Protein AF-H9LD87-F1 (afdb_monomer_lite)

Structure (mmCIF, N/CA/C/O backbone):
data_AF-H9LD87-F1
#
_entry.id   AF-H9LD87-F1
#
loop_
_atom_site.group_PDB
_atom_site.id
_atom_site.type_symbol
_atom_site.label_atom_id
_atom_site.label_alt_id
_atom_site.label_comp_id
_atom_site.label_asym_id
_atom_site.label_entity_id
_atom_site.label_seq_id
_atom_site.pdbx_PDB_ins_code
_atom_site.Cartn_x
_atom_site.Cartn_y
_atom_site.Cartn_z
_atom_site.occupancy
_atom_site.B_iso_or_equiv
_atom_site.auth_seq_id
_atom_site.auth_comp_id
_atom_site.auth_asym_id
_atom_site.auth_atom_id
_atom_site.pdbx_PDB_model_num
ATOM 1 N N . MET A 1 1 ? -25.802 23.608 19.689 1.00 56.59 1 MET A N 1
ATOM 2 C CA . MET A 1 1 ? -24.368 23.902 19.481 1.00 56.59 1 MET A CA 1
ATOM 3 C C . MET A 1 1 ? -23.888 23.040 18.331 1.00 56.59 1 MET A C 1
ATOM 5 O O . MET A 1 1 ? -24.153 21.847 18.366 1.00 56.59 1 MET A O 1
ATOM 9 N N . ALA A 1 2 ? -23.298 23.631 17.295 1.00 69.31 2 ALA A N 1
ATOM 10 C CA . ALA A 1 2 ? -22.823 22.905 16.118 1.00 69.31 2 ALA A CA 1
ATOM 11 C C . ALA A 1 2 ?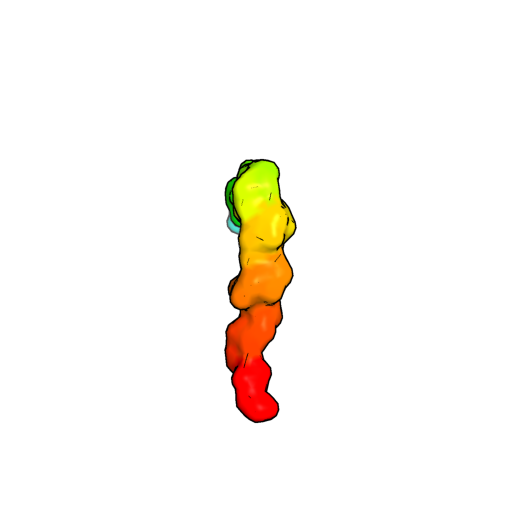 -21.291 22.863 16.144 1.00 69.31 2 ALA A C 1
ATOM 13 O O . ALA A 1 2 ? -20.655 23.904 16.293 1.00 69.31 2 ALA A O 1
ATOM 14 N N . THR A 1 3 ? -20.704 21.673 16.030 1.00 71.94 3 THR A N 1
ATOM 15 C CA . THR A 1 3 ? -19.252 21.491 15.919 1.00 71.94 3 THR A CA 1
ATOM 16 C C . THR A 1 3 ? -18.843 21.627 14.459 1.00 71.94 3 THR A C 1
ATOM 18 O O . THR A 1 3 ? -19.322 20.871 13.614 1.00 71.94 3 THR A O 1
ATOM 21 N N . GLN A 1 4 ? -17.970 22.584 14.153 1.00 72.06 4 GLN A N 1
ATOM 22 C CA . GLN A 1 4 ? -17.356 22.694 12.833 1.00 72.06 4 GLN A CA 1
ATOM 23 C C . GLN A 1 4 ? -16.172 21.723 12.770 1.00 72.06 4 GLN A C 1
ATOM 25 O O . GLN A 1 4 ? -15.272 21.796 13.604 1.00 72.06 4 GLN A O 1
ATOM 30 N N . ILE A 1 5 ? -16.187 20.795 11.811 1.00 72.88 5 ILE A N 1
ATOM 31 C CA . ILE A 1 5 ? -15.018 19.966 11.508 1.00 72.88 5 ILE A CA 1
ATOM 32 C C . ILE A 1 5 ? -14.048 20.863 10.740 1.00 72.88 5 ILE A C 1
ATOM 34 O O . ILE A 1 5 ? -14.316 21.236 9.599 1.00 72.88 5 ILE A O 1
ATOM 38 N N . ILE A 1 6 ? -12.948 21.250 11.377 1.00 69.44 6 ILE A N 1
ATOM 39 C CA . ILE A 1 6 ? -11.877 21.984 10.710 1.00 69.44 6 ILE A CA 1
ATOM 40 C C . ILE A 1 6 ? -11.062 20.946 9.921 1.00 69.44 6 ILE A C 1
ATOM 42 O O . ILE A 1 6 ? -10.269 20.207 10.499 1.00 69.44 6 ILE A O 1
ATOM 46 N N . ASP A 1 7 ? -11.279 20.865 8.604 1.00 66.12 7 ASP A N 1
ATOM 47 C CA . ASP A 1 7 ? -10.525 20.020 7.649 1.00 66.12 7 ASP A CA 1
ATOM 48 C C . ASP A 1 7 ? -9.128 20.628 7.353 1.00 66.12 7 ASP A C 1
ATOM 50 O O . ASP A 1 7 ? -8.676 20.667 6.213 1.00 66.12 7 ASP A O 1
ATOM 54 N N . ASP A 1 8 ? -8.473 21.175 8.388 1.00 62.59 8 ASP A N 1
ATOM 55 C CA . ASP A 1 8 ? -7.137 21.809 8.347 1.00 62.59 8 ASP A CA 1
ATOM 56 C C . ASP A 1 8 ? -6.015 20.800 8.637 1.00 62.59 8 ASP A C 1
ATOM 58 O O . ASP A 1 8 ? -4.833 21.132 8.678 1.00 62.59 8 ASP A O 1
ATOM 62 N N . ALA A 1 9 ? -6.363 19.518 8.794 1.00 67.06 9 ALA A N 1
ATOM 63 C CA . ALA A 1 9 ? -5.363 18.479 8.651 1.00 67.06 9 ALA A CA 1
ATOM 64 C C . ALA A 1 9 ? -4.861 18.554 7.203 1.00 67.06 9 ALA A C 1
ATOM 66 O O . ALA A 1 9 ? -5.668 18.397 6.278 1.00 67.06 9 ALA A O 1
ATOM 67 N N . PRO A 1 10 ? -3.557 18.787 6.959 1.00 64.62 10 PRO A N 1
ATOM 68 C CA . PRO A 1 10 ? -3.054 18.723 5.607 1.00 64.62 10 PRO A CA 1
ATOM 69 C C . PRO A 1 10 ? -3.454 17.353 5.067 1.00 64.62 10 PRO A C 1
ATOM 71 O O . PRO A 1 10 ? -3.157 16.324 5.679 1.00 64.62 10 PRO A O 1
ATOM 74 N N . LYS A 1 11 ? -4.167 17.337 3.936 1.00 65.12 11 LYS A N 1
ATOM 75 C CA . LYS A 1 11 ? -4.426 16.125 3.153 1.00 65.12 11 LYS A CA 1
ATOM 76 C C . LYS A 1 11 ? -3.091 15.670 2.578 1.00 65.12 11 LYS A C 1
ATOM 78 O O . LYS A 1 11 ? -2.859 15.733 1.373 1.00 65.12 11 LYS A O 1
A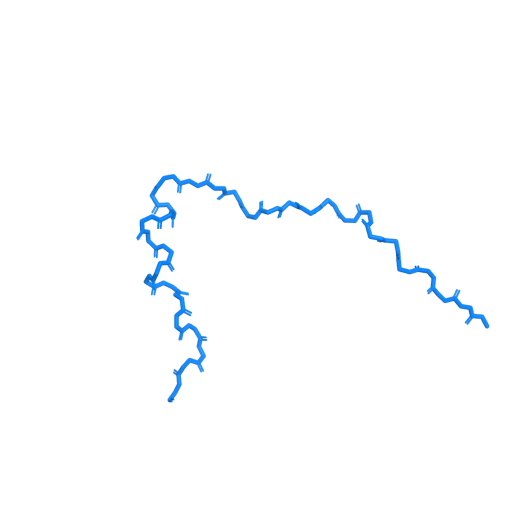TOM 83 N N . THR A 1 12 ? -2.162 15.281 3.449 1.00 63.97 12 THR A N 1
ATOM 84 C CA . THR A 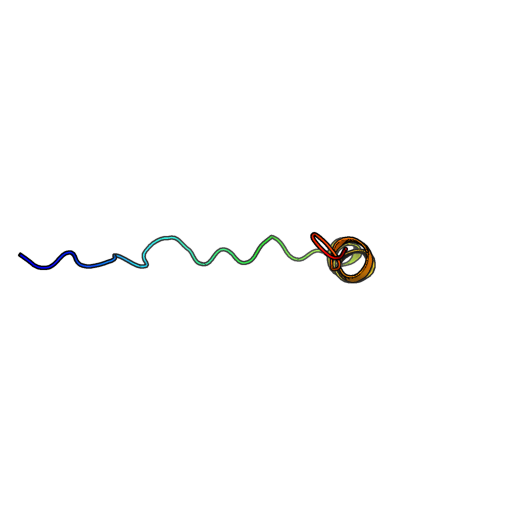1 12 ? -0.896 14.694 3.063 1.00 63.97 12 THR A CA 1
ATOM 85 C C . THR A 1 12 ? -1.279 13.330 2.532 1.00 63.97 12 THR A C 1
ATOM 87 O O . THR A 1 12 ? -1.413 12.360 3.278 1.00 63.97 12 THR A O 1
ATOM 90 N N . GLY A 1 13 ? -1.534 13.255 1.227 1.00 72.12 13 GLY A N 1
ATOM 91 C CA . GLY A 1 13 ? -1.472 11.976 0.548 1.00 72.12 13 GLY A CA 1
ATOM 92 C C . GLY A 1 13 ? -0.163 11.315 0.972 1.00 72.12 13 GLY A C 1
ATOM 93 O O . GLY A 1 13 ? 0.867 11.993 1.053 1.00 72.12 13 GLY A O 1
ATOM 94 N N . GLY A 1 14 ? -0.212 10.028 1.321 1.00 79.62 14 GLY A N 1
ATOM 95 C CA . GLY A 1 14 ? 0.996 9.290 1.684 1.00 79.62 14 GLY A CA 1
ATOM 96 C C . GLY A 1 14 ? 2.101 9.552 0.658 1.00 79.62 14 GLY A C 1
ATOM 97 O O . GLY A 1 14 ? 1.817 9.728 -0.532 1.00 79.62 14 GLY A O 1
ATOM 98 N N . LYS A 1 15 ? 3.353 9.638 1.118 1.00 85.06 15 LYS A N 1
ATOM 99 C CA . LYS A 1 15 ? 4.492 9.953 0.247 1.00 85.06 15 LYS A CA 1
ATOM 100 C C . LYS A 1 15 ? 4.504 8.994 -0.946 1.00 85.06 15 LYS A C 1
ATOM 102 O O . LYS A 1 15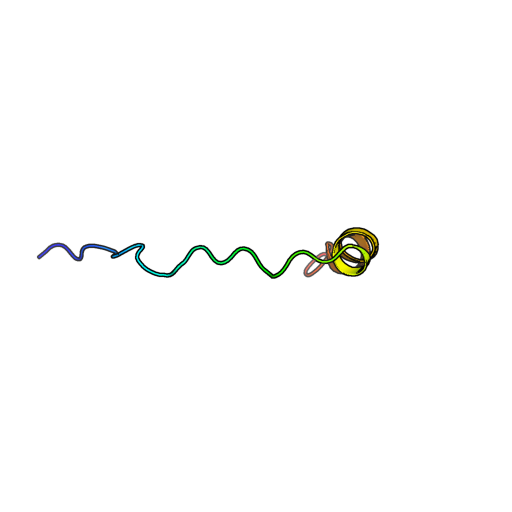 ? 4.655 7.787 -0.763 1.00 85.06 15 LYS A O 1
ATOM 107 N N . LYS A 1 16 ? 4.341 9.533 -2.157 1.00 87.25 16 LYS A N 1
ATOM 108 C CA . LYS A 1 16 ? 4.469 8.751 -3.390 1.00 87.25 16 LYS A CA 1
ATOM 109 C C . LYS A 1 16 ? 5.937 8.411 -3.613 1.00 87.25 16 LYS A C 1
ATOM 111 O O . LYS A 1 16 ? 6.816 9.241 -3.391 1.00 87.25 16 LYS A O 1
ATOM 116 N N . SER A 1 17 ? 6.190 7.187 -4.043 1.00 91.56 17 SER A N 1
ATOM 117 C CA . SER A 1 17 ? 7.518 6.681 -4.371 1.00 91.56 17 SER A CA 1
ATOM 118 C C . SER A 1 17 ? 7.363 5.694 -5.515 1.00 91.56 17 SER A C 1
ATOM 120 O O . SER A 1 17 ? 6.431 4.896 -5.484 1.00 91.56 17 SER A O 1
ATOM 122 N N . GLY A 1 18 ? 8.281 5.706 -6.485 1.00 93.56 18 GLY A N 1
ATOM 123 C CA . GLY A 1 18 ? 8.195 4.816 -7.648 1.00 93.56 18 GLY A CA 1
ATOM 124 C C . GLY A 1 18 ? 8.168 3.335 -7.262 1.00 93.56 18 GLY A C 1
ATOM 125 O O . GLY A 1 18 ? 7.373 2.570 -7.796 1.00 93.56 18 GLY A O 1
ATOM 126 N N . ILE A 1 19 ? 8.956 2.939 -6.256 1.00 95.44 19 ILE A N 1
ATOM 127 C CA . ILE A 1 19 ? 8.904 1.574 -5.706 1.00 95.44 19 ILE A CA 1
ATOM 128 C C . ILE A 1 19 ? 7.560 1.333 -5.007 1.00 95.44 19 ILE A C 1
ATOM 130 O O . ILE A 1 19 ? 6.966 0.269 -5.152 1.00 95.44 19 ILE A O 1
ATOM 134 N N . GLY A 1 20 ? 7.058 2.332 -4.277 1.00 93.88 20 GLY A N 1
ATOM 135 C CA . GLY A 1 20 ? 5.759 2.257 -3.611 1.00 93.88 20 GLY A CA 1
ATOM 136 C C . GLY A 1 20 ? 4.614 2.019 -4.592 1.00 93.88 20 GLY A C 1
ATOM 137 O O . GLY A 1 20 ? 3.749 1.203 -4.305 1.00 93.88 20 GLY A O 1
ATOM 138 N N . ASP A 1 21 ? 4.635 2.656 -5.763 1.00 93.50 21 ASP A N 1
ATOM 139 C CA . ASP A 1 21 ? 3.607 2.479 -6.792 1.00 93.50 21 ASP A CA 1
ATOM 140 C C . ASP A 1 21 ? 3.642 1.072 -7.409 1.00 93.50 21 ASP A C 1
ATOM 142 O O . ASP A 1 21 ? 2.587 0.481 -7.638 1.00 93.50 21 ASP A O 1
ATOM 146 N N . ILE A 1 22 ? 4.837 0.498 -7.595 1.00 96.12 22 ILE A N 1
ATOM 147 C CA . ILE A 1 22 ? 5.017 -0.886 -8.068 1.00 96.12 22 ILE A CA 1
ATOM 148 C C . ILE A 1 22 ? 4.525 -1.897 -7.023 1.00 96.12 22 ILE A C 1
ATOM 150 O O . ILE A 1 22 ? 3.889 -2.889 -7.371 1.00 96.12 22 ILE A O 1
ATOM 154 N N . LEU A 1 23 ? 4.806 -1.655 -5.739 1.00 95.62 23 LEU A N 1
ATOM 155 C CA . LEU A 1 23 ? 4.477 -2.581 -4.650 1.00 95.62 23 LEU A CA 1
ATOM 156 C C . LEU A 1 23 ? 3.055 -2.404 -4.100 1.00 95.62 23 LEU A C 1
ATOM 158 O O . LEU A 1 23 ? 2.552 -3.293 -3.415 1.00 95.62 23 LEU A O 1
ATOM 162 N N . LYS A 1 24 ? 2.382 -1.285 -4.389 1.00 94.56 24 LYS A N 1
ATOM 163 C CA . LYS A 1 24 ? 1.047 -0.971 -3.859 1.00 94.56 24 LYS A CA 1
ATOM 164 C C . LYS A 1 24 ? 0.004 -2.069 -4.105 1.00 94.56 24 LYS A C 1
ATOM 166 O O . LYS A 1 24 ? -0.734 -2.357 -3.162 1.00 94.56 24 LYS A O 1
ATOM 171 N N . PRO A 1 25 ? -0.072 -2.712 -5.289 1.00 95.94 25 PRO A N 1
ATOM 172 C CA . PRO A 1 25 ? -1.023 -3.798 -5.515 1.00 95.94 25 PRO A CA 1
ATOM 173 C C . PRO A 1 25 ? -0.825 -4.984 -4.562 1.00 95.94 25 PRO A C 1
ATOM 175 O O . PRO A 1 25 ? -1.809 -5.592 -4.153 1.00 95.94 25 PRO A O 1
ATOM 178 N N . LEU A 1 26 ? 0.412 -5.267 -4.132 1.00 96.00 26 LEU A N 1
ATOM 179 C CA . LEU A 1 26 ? 0.713 -6.374 -3.213 1.00 96.00 26 LEU A CA 1
ATOM 180 C C . LEU A 1 26 ? 0.127 -6.161 -1.812 1.00 96.00 26 LEU A C 1
ATOM 182 O O . LEU A 1 26 ? -0.145 -7.124 -1.107 1.00 96.00 26 LEU A O 1
ATOM 186 N N . ASN A 1 27 ? -0.075 -4.906 -1.410 1.00 93.31 27 ASN A N 1
ATOM 187 C CA . ASN A 1 27 ? -0.665 -4.549 -0.120 1.00 93.31 27 ASN A CA 1
ATOM 188 C C . ASN A 1 27 ? -2.143 -4.124 -0.245 1.00 93.31 27 ASN A C 1
ATOM 190 O O . ASN A 1 27 ? -2.679 -3.471 0.646 1.00 93.31 27 ASN A O 1
ATOM 194 N N 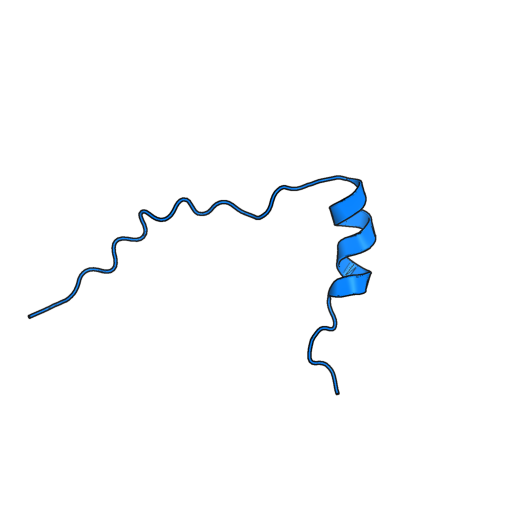. SER A 1 28 ? -2.798 -4.411 -1.375 1.00 93.69 28 SER A N 1
ATOM 195 C CA . SER A 1 28 ? -4.148 -3.893 -1.652 1.00 93.69 28 SER A CA 1
ATOM 196 C C . SER A 1 28 ? -5.283 -4.744 -1.078 1.00 93.69 28 SER A C 1
ATOM 198 O O . SER A 1 28 ? -6.374 -4.226 -0.859 1.00 93.69 28 SER A O 1
ATOM 200 N N . GLU A 1 29 ? -5.033 -6.020 -0.784 1.00 95.19 29 GLU A N 1
ATOM 201 C CA . GLU A 1 29 ? -6.062 -6.981 -0.361 1.00 95.19 29 GLU A CA 1
ATOM 202 C C . GLU A 1 29 ? -6.195 -7.107 1.164 1.00 95.19 29 GLU A C 1
ATOM 204 O O . GLU A 1 29 ? -6.680 -8.116 1.678 1.00 95.19 29 GLU A O 1
ATOM 209 N N . TYR A 1 30 ? -5.762 -6.091 1.913 1.00 92.50 30 TYR A N 1
ATOM 210 C CA . TYR A 1 30 ? -5.896 -6.103 3.365 1.00 92.50 30 TYR A CA 1
ATOM 211 C C . TYR A 1 30 ? -7.368 -6.277 3.775 1.00 92.50 30 TYR A C 1
ATOM 213 O O . TYR A 1 30 ? -8.231 -5.497 3.377 1.00 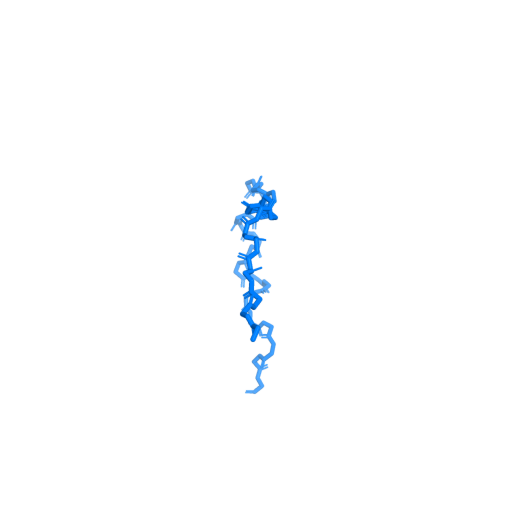92.50 30 TYR A O 1
ATOM 221 N N . GLY A 1 31 ? -7.646 -7.302 4.584 1.00 94.19 31 GLY A N 1
ATOM 222 C CA . GLY A 1 31 ? -8.994 -7.611 5.070 1.00 94.19 31 GLY A CA 1
ATOM 223 C C . GLY A 1 31 ? -9.848 -8.477 4.138 1.00 94.19 31 GLY A C 1
ATOM 224 O O . GLY A 1 31 ? -11.000 -8.745 4.471 1.00 94.19 31 GLY A O 1
ATOM 225 N N . LYS A 1 32 ? -9.314 -8.943 3.003 1.00 93.69 32 LYS A N 1
ATOM 226 C CA . LYS A 1 32 ? -9.966 -9.980 2.195 1.00 93.69 32 LYS A CA 1
ATOM 227 C C . LYS A 1 32 ? -9.899 -11.330 2.927 1.00 93.69 32 LYS A C 1
ATOM 229 O O . LYS A 1 32 ? -8.814 -11.746 3.334 1.00 93.69 32 LYS A O 1
ATOM 234 N N . VAL A 1 33 ? -11.047 -11.995 3.078 1.00 83.56 33 VAL A N 1
ATOM 235 C CA . VAL A 1 33 ? -11.233 -13.334 3.676 1.00 83.56 33 VAL A CA 1
ATOM 236 C C . VAL A 1 33 ? -12.106 -14.206 2.788 1.00 83.56 33 VAL A C 1
ATOM 238 O O . VAL A 1 33 ? -12.908 -13.627 2.018 1.00 83.56 33 VAL A O 1
#

Sequence (33 aa):
MATQIIDDAPKTGGKKSGIGDILKPLNSEYGKV

Secondary structure (DSSP, 8-state):
--------S---PPPP-HHHHHHGGGGS-TT--

Foldseek 3Di:
DDDDDPPPPPPPDDDDDPVCVVCVVVVPCPPPD

pLDDT: mean 82.37, std 13.02, range [56.59, 96.12]

Organism: NCBI:txid255966

InterPro domains:
  IPR036863 Photosystem II reaction centre protein H superfamily [G3DSA:1.20.5.880] (1-33)
  IPR036863 Photosystem II reaction centre protein H superfamily [SSF161025] (15-33)

Radius of gyration: 16.19 Å; chains: 1; bounding box: 33×37×28 Å